Protein AF-A0A820BVD1-F1 (afdb_monomer)

Sequence (71 aa):
MVTVSFPLHWGNDSSYKIRNYVSFNSEMIHSNNSSEDEDYWYSNATCSTDSGDKYPCQEIYFKKNTDLPLR

Foldseek 3Di:
DDDPQDPPVVPPDPDDDDDDDDDDPADWDWDPDPDPFKTKIFGPDWDADPVRDIDGPDMWIATPPDPHTDD

Structure (mmCIF, N/CA/C/O backbone):
data_AF-A0A820BVD1-F1
#
_entry.id   AF-A0A820BVD1-F1
#
loop_
_atom_site.group_PDB
_atom_site.id
_atom_site.type_symbol
_atom_site.label_atom_id
_atom_site.label_alt_id
_atom_site.label_comp_id
_atom_site.label_asym_id
_atom_site.label_entity_id
_atom_site.label_seq_id
_atom_site.pdbx_PDB_ins_code
_atom_site.Cartn_x
_atom_site.Cartn_y
_atom_site.Cartn_z
_atom_site.occupancy
_atom_site.B_iso_or_equiv
_atom_site.auth_seq_id
_atom_site.auth_comp_id
_atom_site.auth_asym_id
_atom_site.auth_atom_id
_atom_site.pdbx_PDB_model_num
ATOM 1 N N . MET A 1 1 ? 33.984 -10.937 -25.497 1.00 40.66 1 MET A N 1
ATOM 2 C CA . MET A 1 1 ? 32.814 -10.082 -25.204 1.00 40.66 1 MET A CA 1
ATOM 3 C C . MET A 1 1 ? 31.606 -10.990 -25.080 1.00 40.66 1 MET A C 1
ATOM 5 O O . MET A 1 1 ? 31.362 -11.744 -26.010 1.00 40.66 1 MET A O 1
ATOM 9 N N . VAL A 1 2 ? 30.915 -10.990 -23.939 1.00 49.22 2 VAL A N 1
ATOM 10 C CA . VAL A 1 2 ? 29.679 -11.769 -23.763 1.00 49.22 2 VAL A CA 1
ATOM 11 C C . VAL A 1 2 ? 28.520 -10.887 -24.212 1.00 49.22 2 VAL A C 1
ATOM 13 O O . VAL A 1 2 ? 28.263 -9.853 -23.602 1.00 49.22 2 VAL A O 1
ATOM 16 N N . THR A 1 3 ? 27.858 -11.255 -25.304 1.00 56.28 3 THR A N 1
ATOM 17 C CA . THR A 1 3 ? 26.636 -10.586 -25.754 1.00 56.28 3 THR A CA 1
ATOM 18 C C . THR A 1 3 ? 25.467 -11.137 -24.947 1.00 56.28 3 THR A C 1
ATOM 20 O O . THR A 1 3 ? 25.053 -12.277 -25.155 1.00 56.28 3 THR A O 1
ATOM 23 N N . VAL A 1 4 ? 24.953 -10.347 -24.006 1.00 62.03 4 VAL A N 1
ATOM 24 C CA . VAL A 1 4 ? 23.700 -10.657 -23.308 1.00 62.03 4 VAL A CA 1
ATOM 25 C C . VAL A 1 4 ? 22.568 -10.447 -24.313 1.00 62.03 4 VAL A C 1
ATOM 27 O O . VAL A 1 4 ? 22.170 -9.318 -24.583 1.00 62.03 4 VAL A O 1
ATOM 30 N N . SER A 1 5 ? 22.116 -11.529 -24.944 1.00 67.94 5 SER A N 1
ATOM 31 C CA . SER A 1 5 ? 20.959 -11.521 -25.840 1.00 67.94 5 SER A CA 1
ATOM 32 C C . SER A 1 5 ? 19.716 -11.844 -25.017 1.00 67.94 5 SER A C 1
ATOM 34 O O . SER A 1 5 ? 19.645 -12.886 -24.366 1.00 67.94 5 SER A O 1
ATOM 36 N N . PHE A 1 6 ? 18.740 -10.937 -25.033 1.00 69.81 6 PHE A N 1
ATOM 37 C CA . PHE A 1 6 ? 17.440 -11.193 -24.425 1.00 69.81 6 PHE A CA 1
ATOM 38 C C . PHE A 1 6 ? 16.660 -12.229 -25.252 1.00 69.81 6 PHE A C 1
ATOM 40 O O . PHE A 1 6 ? 16.833 -12.292 -26.475 1.00 69.81 6 PHE A O 1
ATOM 47 N N . PRO A 1 7 ? 15.810 -13.058 -24.618 1.00 75.00 7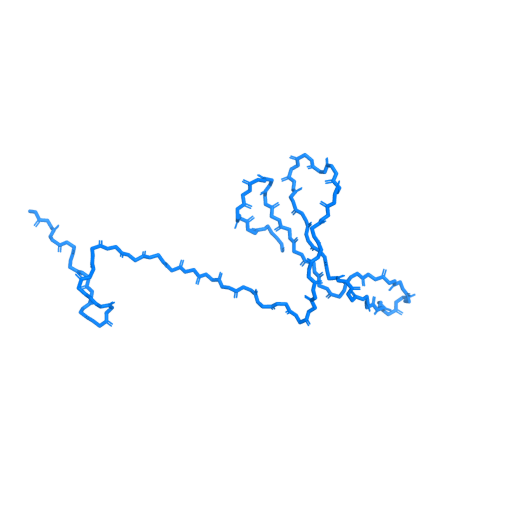 PRO A N 1
ATOM 48 C CA . PRO A 1 7 ? 14.969 -14.001 -25.341 1.00 75.00 7 PRO A CA 1
ATOM 49 C C . PRO A 1 7 ? 14.020 -13.281 -26.308 1.00 75.00 7 PRO A C 1
ATOM 51 O O . PRO A 1 7 ? 13.257 -12.411 -25.897 1.00 75.00 7 PRO A O 1
ATOM 54 N N . LEU A 1 8 ? 13.998 -13.714 -27.573 1.00 72.00 8 LEU A N 1
ATOM 55 C CA . LEU A 1 8 ? 13.190 -13.118 -28.652 1.00 72.00 8 LEU A CA 1
ATOM 56 C C . LEU A 1 8 ? 11.692 -12.971 -28.329 1.00 72.00 8 LEU A C 1
ATOM 58 O O . LEU A 1 8 ? 11.039 -12.078 -28.857 1.00 72.00 8 LEU A O 1
ATOM 62 N N . HIS A 1 9 ? 11.140 -13.826 -27.462 1.00 77.56 9 HIS A N 1
ATOM 63 C CA . HIS A 1 9 ? 9.721 -13.784 -27.092 1.00 77.56 9 HIS A CA 1
ATOM 64 C C . HIS A 1 9 ? 9.339 -12.594 -26.196 1.00 77.56 9 HIS A C 1
ATOM 66 O O . HIS A 1 9 ? 8.152 -12.360 -25.995 1.00 77.56 9 HIS A O 1
ATOM 72 N N . TRP A 1 10 ? 10.315 -11.848 -25.668 1.00 70.62 10 TRP A N 1
ATOM 73 C CA . TRP A 1 10 ? 10.072 -10.627 -24.891 1.00 70.62 10 TRP A CA 1
ATOM 74 C C . TRP A 1 10 ? 10.059 -9.374 -25.774 1.00 70.62 10 TRP A C 1
ATOM 76 O O . TRP A 1 10 ? 9.592 -8.333 -25.328 1.00 70.62 10 TRP A O 1
ATOM 86 N N . GLY A 1 11 ? 10.508 -9.485 -27.030 1.00 69.81 11 GLY A N 1
ATOM 87 C CA . GLY A 1 11 ? 10.699 -8.362 -27.943 1.00 69.81 11 GLY A CA 1
ATOM 88 C C . GLY A 1 11 ? 12.173 -8.110 -28.25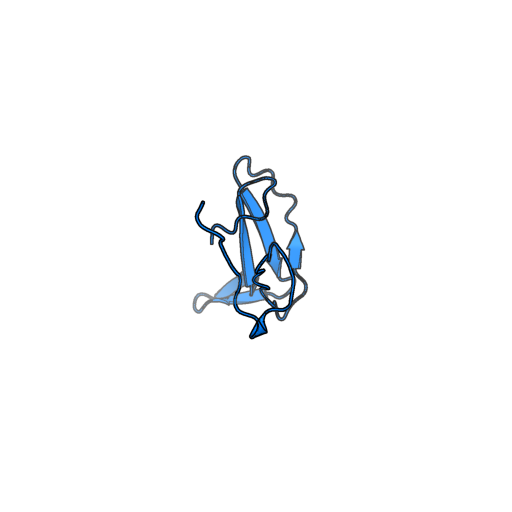8 1.00 69.81 11 GLY A C 1
ATOM 89 O O . GLY A 1 11 ? 13.063 -8.842 -27.822 1.00 69.81 11 GLY A O 1
ATOM 90 N N . ASN A 1 12 ? 12.429 -7.069 -29.051 1.00 73.44 12 ASN A N 1
ATOM 91 C CA . ASN A 1 12 ? 13.769 -6.707 -29.527 1.00 73.44 12 ASN A CA 1
ATOM 92 C C . ASN A 1 12 ? 14.415 -5.592 -28.678 1.00 73.44 12 ASN A C 1
ATOM 94 O O . ASN A 1 12 ? 15.244 -4.832 -29.179 1.00 73.44 12 ASN A O 1
ATOM 98 N N . ASP A 1 13 ? 13.996 -5.460 -27.417 1.00 74.50 13 ASP A N 1
ATOM 99 C CA . ASP A 1 13 ? 14.473 -4.419 -26.507 1.00 74.50 13 ASP A CA 1
ATOM 100 C C . ASP A 1 13 ? 15.793 -4.787 -25.818 1.00 74.50 13 ASP A C 1
ATOM 102 O O . ASP A 1 13 ? 16.158 -5.953 -25.648 1.00 74.50 13 ASP A O 1
ATOM 106 N N . SER A 1 14 ? 16.507 -3.750 -25.378 1.00 76.75 14 SER A N 1
ATOM 107 C CA . SER A 1 14 ? 17.774 -3.852 -24.646 1.00 76.75 14 SER A CA 1
ATOM 108 C C . SER A 1 14 ? 17.610 -3.832 -23.121 1.00 76.75 14 SER A C 1
ATOM 110 O O . SER A 1 14 ? 18.587 -4.037 -22.401 1.00 76.75 14 SER A O 1
ATOM 112 N N . SER A 1 15 ? 16.400 -3.577 -22.609 1.00 75.44 15 SER A N 1
ATOM 113 C CA . SER A 1 15 ? 16.092 -3.590 -21.174 1.00 75.44 15 SER A CA 1
ATOM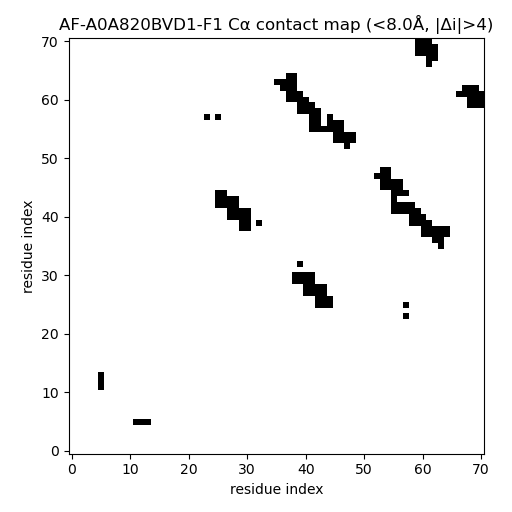 114 C C . SER A 1 15 ? 14.594 -3.781 -20.922 1.00 75.44 15 SER A C 1
ATOM 116 O O . SER A 1 15 ? 13.774 -3.293 -21.694 1.00 75.44 15 SER A O 1
ATOM 118 N N . TYR A 1 16 ? 14.239 -4.437 -19.814 1.00 72.62 16 TYR A N 1
ATOM 119 C CA . TYR A 1 16 ? 12.852 -4.612 -19.373 1.00 72.62 16 TYR A CA 1
ATOM 120 C C . TYR A 1 16 ? 12.710 -4.198 -17.907 1.00 72.62 16 TYR A C 1
ATOM 122 O O . TYR A 1 16 ? 13.585 -4.481 -17.088 1.00 72.62 16 TYR A O 1
ATOM 130 N N . LYS A 1 17 ? 11.585 -3.559 -17.557 1.00 74.88 17 LYS A N 1
ATOM 131 C CA . LYS A 1 17 ? 11.202 -3.281 -16.165 1.00 74.88 17 LYS A CA 1
ATOM 132 C C . LYS A 1 17 ? 9.940 -4.066 -15.829 1.00 74.88 17 LYS A C 1
ATOM 134 O O . LYS A 1 17 ? 8.846 -3.678 -16.229 1.00 74.88 17 LYS A O 1
ATOM 139 N N . ILE A 1 18 ? 10.097 -5.139 -15.064 1.00 73.25 18 ILE A N 1
ATOM 140 C CA . ILE A 1 18 ? 8.966 -5.889 -14.515 1.00 73.25 18 ILE A CA 1
ATOM 141 C C . ILE A 1 18 ? 8.409 -5.088 -13.337 1.00 73.25 18 ILE A C 1
ATOM 143 O O . ILE A 1 18 ? 9.161 -4.657 -12.461 1.00 73.25 18 ILE A O 1
ATOM 147 N N . ARG A 1 19 ? 7.098 -4.845 -13.337 1.00 69.12 19 ARG A N 1
ATOM 148 C CA . ARG A 1 19 ? 6.388 -4.180 -12.241 1.00 69.12 19 ARG A CA 1
ATOM 149 C C . ARG A 1 19 ? 5.326 -5.125 -11.705 1.00 69.12 19 ARG A C 1
ATOM 151 O O . ARG A 1 19 ? 4.648 -5.782 -12.489 1.00 69.12 19 ARG A O 1
ATOM 158 N N . ASN A 1 20 ? 5.177 -5.147 -10.388 1.00 69.81 20 ASN A N 1
ATOM 159 C CA . ASN A 1 20 ? 4.050 -5.791 -9.734 1.00 69.81 20 ASN A CA 1
ATOM 160 C C . ASN A 1 20 ? 3.009 -4.726 -9.408 1.00 69.81 20 ASN A C 1
ATOM 162 O O . ASN A 1 20 ? 3.356 -3.624 -8.984 1.00 69.81 20 ASN A O 1
ATOM 166 N N . TYR A 1 21 ? 1.744 -5.071 -9.614 1.00 76.62 21 TYR A N 1
ATOM 167 C CA . TYR A 1 21 ? 0.614 -4.221 -9.278 1.00 76.62 21 TYR A CA 1
ATOM 168 C C . TYR A 1 21 ? -0.189 -4.918 -8.190 1.00 76.62 21 TYR A C 1
ATOM 170 O O . TYR A 1 21 ? -0.555 -6.082 -8.342 1.00 76.62 21 TYR A O 1
ATOM 178 N N . VAL A 1 22 ? -0.450 -4.204 -7.098 1.00 80.88 22 VAL A N 1
ATOM 179 C CA . VAL A 1 22 ? -1.376 -4.651 -6.058 1.00 80.88 22 VAL A CA 1
ATOM 180 C C . VAL A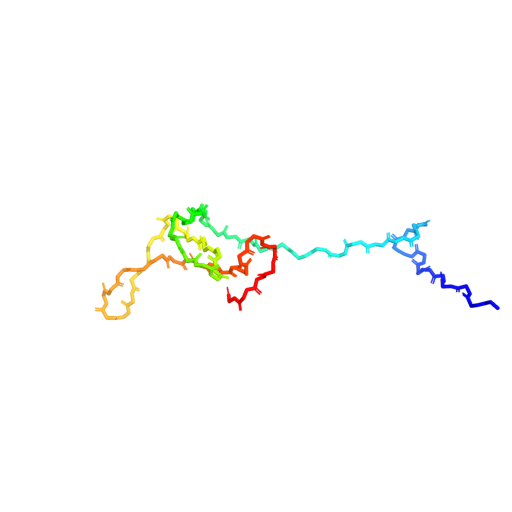 1 22 ? -2.720 -3.999 -6.346 1.00 80.88 22 VAL A C 1
ATOM 182 O O . VAL A 1 22 ? -2.800 -2.783 -6.515 1.00 80.88 22 VAL A O 1
ATOM 185 N N . SER A 1 23 ? -3.764 -4.814 -6.455 1.00 85.81 23 SER A N 1
ATOM 186 C CA . SER A 1 23 ? -5.132 -4.336 -6.625 1.00 85.81 23 SER A CA 1
ATOM 187 C C . SER A 1 23 ? -5.839 -4.373 -5.276 1.00 85.81 23 SER A C 1
ATOM 189 O O . SER A 1 23 ? -5.866 -5.409 -4.613 1.00 85.81 23 SER A O 1
ATOM 191 N N . PHE A 1 24 ? -6.392 -3.231 -4.877 1.00 87.81 24 PHE A N 1
ATOM 192 C CA . PHE A 1 24 ? -7.231 -3.101 -3.692 1.00 87.81 24 PHE A CA 1
ATOM 193 C C . PHE A 1 24 ? -8.695 -3.008 -4.125 1.00 87.81 24 PHE A C 1
ATOM 195 O O . PHE A 1 24 ? -9.003 -2.421 -5.162 1.00 87.81 24 PHE A O 1
ATOM 202 N N . ASN A 1 25 ? -9.593 -3.601 -3.338 1.00 89.88 25 ASN A N 1
ATOM 203 C CA . ASN A 1 25 ? -11.029 -3.616 -3.640 1.00 89.88 25 ASN A CA 1
ATOM 204 C C . ASN A 1 25 ? -11.714 -2.306 -3.237 1.00 89.88 25 ASN A C 1
ATOM 206 O O . ASN A 1 25 ? -12.837 -2.036 -3.658 1.00 89.88 25 ASN A O 1
ATOM 210 N N . SER A 1 26 ? -11.031 -1.516 -2.414 1.00 91.31 26 SER A N 1
ATOM 211 C CA . SER A 1 26 ? -11.512 -0.261 -1.860 1.00 91.31 26 SER A CA 1
ATOM 212 C C . SER A 1 26 ? -10.566 0.874 -2.225 1.00 91.31 26 SER A C 1
ATOM 214 O O . SER A 1 26 ? -9.379 0.664 -2.484 1.00 91.31 26 SER A O 1
ATOM 216 N N . GLU A 1 27 ? -11.095 2.094 -2.218 1.00 93.38 27 GLU A N 1
ATOM 217 C CA . GLU A 1 27 ? -10.281 3.293 -2.379 1.00 93.38 27 GLU A CA 1
ATOM 218 C C . GLU A 1 27 ? -9.284 3.403 -1.220 1.00 93.38 27 GLU A C 1
ATOM 220 O O . GLU A 1 27 ? -9.659 3.279 -0.048 1.00 93.38 27 GLU A O 1
ATOM 225 N N . MET A 1 28 ? -8.017 3.629 -1.567 1.00 93.38 28 MET A N 1
ATOM 226 C CA . MET A 1 28 ? -6.917 3.742 -0.615 1.00 93.38 28 MET A CA 1
ATOM 227 C C . MET A 1 28 ? -6.612 5.213 -0.341 1.00 93.38 28 MET A C 1
ATOM 229 O O . MET A 1 28 ? -6.325 5.982 -1.258 1.00 93.38 28 MET A O 1
ATOM 233 N N . ILE A 1 29 ? -6.634 5.594 0.931 1.00 94.81 29 ILE A N 1
ATOM 234 C CA . ILE A 1 29 ? -6.353 6.943 1.416 1.00 94.81 29 ILE A CA 1
ATOM 235 C C . ILE A 1 29 ? -4.919 6.970 1.940 1.00 94.81 29 ILE A C 1
ATOM 237 O O . ILE A 1 29 ? -4.554 6.167 2.799 1.00 94.81 29 ILE A O 1
ATOM 241 N N . HIS A 1 30 ? -4.107 7.903 1.438 1.00 93.38 30 HIS A N 1
ATOM 242 C CA . HIS A 1 30 ? -2.780 8.152 1.996 1.00 93.38 30 HIS A CA 1
ATOM 243 C C . HIS A 1 30 ? -2.916 8.811 3.367 1.00 93.38 30 HIS A C 1
ATOM 245 O O . HIS A 1 30 ? -3.617 9.813 3.528 1.00 93.38 30 HIS A O 1
ATOM 251 N N . SER A 1 31 ? -2.253 8.242 4.362 1.00 92.25 31 SER A N 1
ATOM 252 C CA . SER A 1 31 ? -2.271 8.773 5.710 1.00 92.25 31 SER A CA 1
ATOM 253 C C . SER A 1 31 ? -1.428 10.035 5.814 1.00 92.25 31 SER A C 1
ATOM 255 O O . SER A 1 31 ? -0.299 10.096 5.341 1.00 92.25 31 SER A O 1
ATOM 257 N N . ASN A 1 32 ? -1.958 11.032 6.519 1.00 88.06 32 ASN A N 1
ATOM 258 C CA . ASN A 1 32 ? -1.207 12.233 6.887 1.00 88.06 32 ASN A CA 1
ATOM 259 C C . ASN A 1 32 ? -0.360 12.022 8.154 1.00 88.06 32 ASN A C 1
ATOM 261 O O . ASN A 1 32 ? 0.157 12.989 8.713 1.00 88.06 32 ASN A O 1
ATOM 265 N N . ASN A 1 33 ? -0.276 10.787 8.660 1.00 79.69 33 ASN A N 1
ATOM 266 C CA . ASN A 1 33 ? 0.472 10.489 9.871 1.00 79.69 33 ASN A CA 1
ATOM 267 C C . ASN A 1 33 ? 1.965 10.792 9.664 1.00 79.69 33 ASN A C 1
ATOM 269 O O . ASN A 1 33 ? 2.563 10.414 8.657 1.00 79.69 33 ASN A O 1
ATOM 273 N N . SER A 1 34 ? 2.571 11.476 10.630 1.00 68.06 34 SER A N 1
ATOM 274 C CA . SER A 1 34 ? 3.932 12.007 10.551 1.00 68.06 34 SER A CA 1
ATOM 275 C C . SER A 1 34 ? 5.002 10.961 10.864 1.00 68.06 34 SER A C 1
ATOM 277 O O . SER A 1 34 ? 6.018 11.304 11.463 1.00 68.06 34 SER A O 1
ATOM 279 N N . SER A 1 35 ? 4.774 9.689 10.520 1.00 83.94 35 SER A N 1
ATOM 280 C CA . SER A 1 35 ? 5.800 8.662 10.709 1.00 83.94 35 SER A CA 1
ATOM 281 C C . SER A 1 35 ? 7.069 9.092 9.971 1.00 83.94 35 SER A C 1
ATOM 283 O O . SER A 1 35 ? 7.016 9.457 8.789 1.00 83.94 35 SER A O 1
ATOM 285 N N . GLU A 1 36 ? 8.189 9.104 10.697 1.00 85.44 36 GLU A N 1
ATOM 286 C CA . GLU A 1 36 ? 9.497 9.478 10.153 1.00 85.44 36 GLU A CA 1
ATOM 287 C C . GLU A 1 36 ? 10.028 8.393 9.206 1.00 85.44 36 GLU A C 1
ATOM 289 O O . GLU A 1 36 ? 10.733 8.698 8.245 1.00 85.44 36 GLU A O 1
ATOM 294 N N . ASP A 1 37 ? 9.613 7.142 9.426 1.00 90.81 37 ASP A N 1
ATOM 295 C CA . ASP A 1 37 ? 10.181 5.965 8.765 1.00 90.81 37 ASP A CA 1
ATOM 296 C C . ASP A 1 37 ? 9.279 5.363 7.679 1.00 90.81 37 ASP A C 1
ATOM 298 O O . ASP A 1 37 ? 9.767 4.682 6.768 1.00 90.81 37 ASP A O 1
ATOM 302 N N . GLU A 1 38 ? 7.969 5.617 7.739 1.00 92.88 38 GLU A N 1
ATOM 303 C CA . GLU A 1 38 ? 6.985 4.912 6.914 1.00 92.88 38 GLU A CA 1
ATOM 304 C C . GLU A 1 38 ? 5.958 5.861 6.285 1.00 92.88 38 GLU A C 1
ATOM 306 O O . GLU A 1 38 ? 5.490 6.817 6.906 1.00 92.88 38 GLU A O 1
ATOM 311 N N . ASP A 1 39 ? 5.587 5.559 5.044 1.00 92.44 39 ASP A N 1
ATOM 312 C CA . ASP A 1 39 ? 4.350 6.037 4.435 1.00 92.44 39 ASP A CA 1
ATOM 313 C C . ASP A 1 39 ? 3.302 4.925 4.516 1.00 92.44 39 ASP A C 1
ATOM 315 O O . ASP A 1 39 ? 3.617 3.736 4.435 1.00 92.44 39 ASP A O 1
ATOM 319 N N . TYR A 1 40 ? 2.044 5.304 4.705 1.00 93.19 40 TYR A N 1
ATOM 320 C CA . TYR A 1 40 ? 0.971 4.366 5.021 1.00 93.19 40 TYR A CA 1
ATOM 321 C C . TYR A 1 40 ? -0.299 4.737 4.264 1.00 93.19 40 TYR A C 1
ATOM 323 O O . TYR A 1 40 ? -0.706 5.900 4.241 1.00 93.19 40 TYR A O 1
ATOM 331 N N . TRP A 1 41 ? -0.937 3.733 3.666 1.00 93.06 41 TRP A N 1
ATOM 332 C CA . TRP A 1 41 ? -2.232 3.850 3.011 1.00 93.06 41 TRP A CA 1
ATOM 333 C C . TRP A 1 41 ? -3.208 2.864 3.627 1.00 93.06 41 TRP A C 1
ATOM 335 O O . TRP A 1 41 ? -2.854 1.724 3.927 1.00 93.06 41 TRP A O 1
ATOM 345 N N . TYR A 1 42 ? -4.459 3.288 3.740 1.00 94.38 42 TYR A N 1
ATOM 346 C CA . TYR A 1 42 ? -5.532 2.471 4.286 1.00 94.38 42 TYR A CA 1
ATOM 347 C C . TYR A 1 42 ? -6.797 2.589 3.460 1.00 94.38 42 TYR A C 1
ATOM 349 O O . TYR A 1 42 ? -7.064 3.618 2.842 1.00 94.38 42 TYR A O 1
ATOM 357 N N . SER A 1 43 ? -7.592 1.528 3.445 1.00 95.38 43 SER A N 1
ATOM 358 C CA . SER A 1 43 ? -8.867 1.534 2.747 1.00 95.38 43 SER A CA 1
ATOM 359 C C . SER A 1 43 ? -9.877 2.430 3.453 1.00 95.38 43 SER A C 1
ATOM 361 O O . SER A 1 43 ? -9.994 2.399 4.677 1.00 95.38 43 SER A O 1
ATOM 363 N N . ASN A 1 44 ? -10.707 3.129 2.683 1.00 94.62 44 ASN A N 1
ATOM 364 C CA . ASN A 1 44 ? -11.872 3.835 3.223 1.00 94.62 44 ASN A CA 1
ATOM 365 C C . ASN A 1 44 ? -12.928 2.884 3.840 1.00 94.62 44 ASN A C 1
ATOM 367 O O . ASN A 1 44 ? -13.729 3.294 4.680 1.00 94.62 44 ASN A O 1
ATOM 371 N N . ALA A 1 45 ? -12.922 1.610 3.440 1.00 95.75 45 ALA A N 1
ATOM 372 C CA . ALA A 1 45 ? -13.761 0.561 3.998 1.00 95.75 45 ALA A CA 1
ATOM 373 C C . ALA A 1 45 ? -13.224 0.093 5.357 1.00 95.75 45 ALA A C 1
ATOM 375 O O . ALA A 1 45 ? -12.016 -0.079 5.526 1.00 95.75 45 ALA A O 1
ATOM 376 N N . THR A 1 46 ? -14.131 -0.169 6.302 1.00 95.25 46 THR A N 1
ATOM 377 C CA . THR A 1 46 ? -13.790 -0.698 7.631 1.00 95.25 46 THR A CA 1
ATOM 378 C C . THR A 1 46 ? -14.369 -2.091 7.839 1.00 95.25 46 THR A C 1
ATOM 380 O O . THR A 1 46 ? -15.482 -2.390 7.405 1.00 95.25 46 THR A O 1
ATOM 383 N N . CYS A 1 47 ? -13.594 -2.938 8.503 1.00 93.19 47 CYS A N 1
ATOM 384 C CA . CYS A 1 47 ? -13.896 -4.320 8.824 1.00 93.19 47 CYS A CA 1
ATOM 385 C C . CYS A 1 47 ? -13.846 -4.494 10.346 1.00 93.19 47 CYS A C 1
ATOM 387 O O . CYS A 1 47 ? -13.068 -3.827 11.031 1.00 93.19 47 CYS A O 1
ATOM 389 N N . SER A 1 48 ? -14.696 -5.372 10.874 1.00 95.38 48 SER A N 1
ATOM 390 C CA . SER A 1 48 ? -14.718 -5.696 12.300 1.00 95.38 48 SER A CA 1
ATOM 391 C C . SER A 1 48 ? -13.902 -6.951 12.578 1.00 95.38 48 SER A C 1
ATOM 393 O O . SER A 1 48 ? -14.004 -7.927 11.837 1.00 95.38 48 SER A O 1
ATOM 395 N N . THR A 1 49 ? -13.117 -6.928 13.648 1.00 90.44 49 THR A N 1
ATOM 396 C CA . THR A 1 49 ? -12.476 -8.124 14.203 1.00 90.44 49 THR A CA 1
ATOM 397 C C . THR A 1 49 ? -13.491 -8.964 14.977 1.00 90.44 49 THR A C 1
ATOM 399 O O . THR A 1 49 ? -14.582 -8.496 15.313 1.00 90.44 49 THR A O 1
ATOM 402 N N . ASP A 1 50 ? -13.105 -10.186 15.347 1.00 91.81 50 ASP A N 1
ATOM 403 C CA . ASP A 1 50 ? -13.913 -11.045 16.224 1.00 91.81 50 ASP A CA 1
ATOM 404 C C . ASP A 1 50 ? -14.142 -10.423 17.618 1.00 91.81 50 ASP A C 1
ATOM 406 O O . ASP A 1 50 ? -15.123 -10.739 18.288 1.00 91.81 50 ASP A O 1
ATOM 410 N N . SER A 1 51 ? -13.265 -9.503 18.046 1.00 92.31 51 SER A N 1
ATOM 411 C CA . SER A 1 51 ? -13.426 -8.699 19.268 1.00 92.31 51 SER A CA 1
ATOM 412 C C . SER A 1 51 ? -14.409 -7.530 19.115 1.00 92.31 51 SER A C 1
ATOM 414 O O . SER A 1 51 ? -14.779 -6.914 20.112 1.00 92.31 51 SER A O 1
ATOM 416 N N . GLY A 1 52 ? -14.865 -7.234 17.893 1.00 91.00 52 GLY A N 1
ATOM 417 C CA . GLY A 1 52 ? -15.772 -6.127 17.577 1.00 91.00 52 GLY A CA 1
ATOM 418 C C . GLY A 1 52 ? -15.076 -4.797 17.268 1.00 91.00 52 GLY A C 1
ATOM 419 O O . GLY A 1 52 ? -15.752 -3.824 16.919 1.00 91.00 52 GLY A O 1
ATOM 420 N N . ASP A 1 53 ? -13.746 -4.748 17.347 1.00 95.00 53 ASP A N 1
ATOM 421 C CA . ASP A 1 53 ? -12.956 -3.567 17.005 1.00 95.00 53 ASP A CA 1
ATOM 422 C C . ASP A 1 53 ? -13.011 -3.306 15.496 1.00 95.00 53 ASP A C 1
ATOM 424 O O . ASP A 1 53 ? -13.054 -4.238 14.692 1.00 95.00 53 ASP A O 1
ATOM 428 N N . LYS A 1 54 ? -13.028 -2.032 15.092 1.00 94.81 54 LYS A N 1
ATOM 429 C CA . LYS A 1 54 ? -13.107 -1.635 13.679 1.00 94.81 54 LYS A CA 1
ATOM 430 C C . LYS A 1 54 ? -11.761 -1.133 13.178 1.00 94.81 54 LYS A C 1
ATOM 432 O O . LYS A 1 54 ? -11.231 -0.170 13.726 1.00 94.81 54 LYS A O 1
ATOM 437 N N . TYR A 1 55 ? -11.287 -1.716 12.084 1.00 93.19 55 TYR A N 1
ATOM 438 C CA . TYR A 1 55 ? -10.052 -1.331 11.399 1.00 93.19 55 TYR A CA 1
ATOM 439 C C . TYR A 1 55 ? -10.297 -1.155 9.903 1.00 93.19 55 TYR A C 1
ATOM 441 O O . TYR A 1 55 ? -11.302 -1.658 9.393 1.00 93.19 55 TYR A O 1
ATOM 449 N N . PRO A 1 56 ? -9.419 -0.455 9.169 1.00 94.12 56 PRO A N 1
ATOM 450 C CA . PRO A 1 56 ? -9.445 -0.500 7.716 1.00 94.12 56 PRO A CA 1
ATOM 451 C C . PRO A 1 56 ? -9.383 -1.951 7.224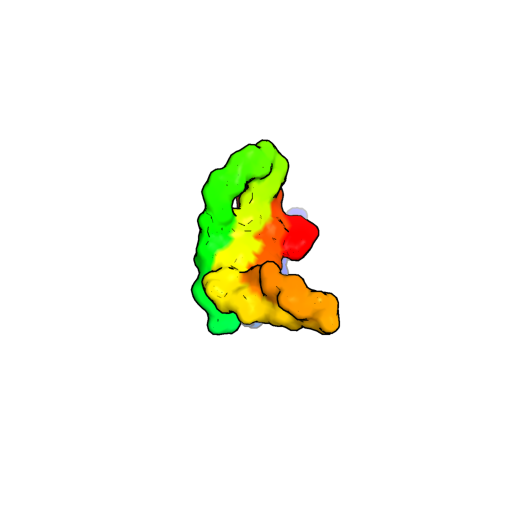 1.00 94.12 56 PRO A C 1
ATOM 453 O O . PRO A 1 56 ? -8.631 -2.767 7.746 1.00 94.12 56 PRO A O 1
ATOM 456 N N . CYS A 1 57 ? -10.192 -2.290 6.224 1.00 92.88 57 CYS A N 1
ATOM 457 C CA . CYS A 1 57 ? -10.196 -3.639 5.656 1.00 92.88 57 CYS A CA 1
ATOM 458 C C . CYS A 1 57 ? -8.885 -3.990 4.939 1.00 92.88 57 CYS A C 1
ATOM 460 O O . CYS A 1 57 ? -8.551 -5.167 4.815 1.00 92.88 57 CYS A O 1
ATOM 462 N N . GLN A 1 58 ? -8.185 -2.990 4.401 1.00 92.88 58 GLN A N 1
ATOM 463 C CA . GLN A 1 58 ? -6.908 -3.155 3.715 1.00 92.88 58 GLN A CA 1
ATOM 464 C C . GLN A 1 58 ? -5.960 -2.032 4.119 1.00 92.88 58 GLN A C 1
ATOM 466 O O . GLN A 1 58 ? -6.360 -0.873 4.227 1.00 92.88 58 GLN A O 1
ATOM 471 N N . GLU A 1 59 ? -4.696 -2.385 4.301 1.00 92.25 59 GLU A N 1
ATOM 472 C CA . GLU A 1 59 ? -3.630 -1.489 4.727 1.00 92.25 59 GLU A CA 1
ATOM 473 C C . GLU A 1 59 ? -2.351 -1.881 3.993 1.00 92.25 59 GLU A C 1
ATOM 475 O O . GLU A 1 59 ? -2.140 -3.060 3.703 1.00 92.25 59 GLU A O 1
ATOM 480 N N . ILE A 1 60 ? -1.517 -0.901 3.662 1.00 92.19 60 ILE A N 1
ATOM 481 C CA . ILE A 1 60 ? -0.202 -1.142 3.071 1.00 92.19 60 ILE A CA 1
ATOM 482 C C . ILE A 1 60 ? 0.786 -0.086 3.553 1.00 92.19 60 ILE A C 1
ATOM 484 O O . ILE A 1 60 ? 0.455 1.099 3.671 1.00 92.19 60 ILE A O 1
ATOM 488 N N . TYR A 1 61 ? 2.007 -0.536 3.817 1.00 92.75 61 TYR A N 1
ATOM 489 C CA . TYR A 1 61 ? 3.081 0.293 4.344 1.00 92.75 61 TYR A CA 1
ATOM 490 C C . TYR A 1 61 ? 4.241 0.321 3.364 1.00 92.75 61 TYR A C 1
ATOM 492 O O . TYR A 1 61 ? 4.643 -0.713 2.827 1.00 92.75 61 TYR A O 1
ATOM 500 N N . PHE A 1 62 ? 4.816 1.499 3.176 1.00 91.69 62 PHE A N 1
ATOM 501 C CA . PHE A 1 62 ? 5.997 1.707 2.355 1.00 91.69 62 PHE A CA 1
ATOM 502 C C . PHE A 1 62 ? 7.087 2.373 3.176 1.00 91.69 62 PHE A C 1
ATOM 504 O O . PHE A 1 62 ? 6.821 3.135 4.106 1.00 91.69 62 PHE A O 1
ATOM 511 N N . LYS A 1 63 ? 8.341 2.117 2.807 1.00 92.31 63 LYS A N 1
ATOM 512 C CA . LYS A 1 63 ? 9.457 2.884 3.354 1.00 92.31 63 LYS A CA 1
ATOM 513 C C . LYS A 1 63 ? 9.317 4.342 2.915 1.00 92.31 63 LYS A C 1
ATOM 515 O O . LYS A 1 63 ? 9.080 4.592 1.731 1.00 92.31 63 LYS A O 1
ATOM 520 N N . LYS A 1 64 ? 9.514 5.279 3.848 1.00 91.25 64 LYS A N 1
ATOM 521 C CA . LYS A 1 64 ? 9.298 6.717 3.639 1.00 91.25 64 LYS 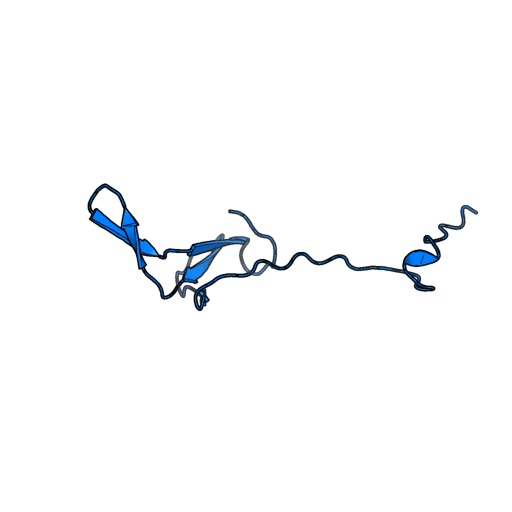A CA 1
ATOM 522 C C . LYS A 1 64 ? 9.860 7.232 2.315 1.00 91.25 64 LYS A C 1
ATOM 524 O O . LYS A 1 64 ? 11.048 7.061 2.039 1.00 91.25 64 LYS A O 1
ATOM 529 N N . ASN A 1 65 ? 9.025 7.925 1.545 1.00 88.06 65 ASN A N 1
ATOM 530 C CA . ASN A 1 65 ? 9.339 8.534 0.253 1.00 88.06 65 ASN A CA 1
ATOM 531 C C . ASN A 1 65 ? 9.884 7.538 -0.788 1.00 88.06 65 ASN A C 1
ATOM 533 O O . ASN A 1 65 ? 10.686 7.910 -1.649 1.00 88.06 65 ASN A O 1
ATOM 537 N N . THR A 1 66 ? 9.488 6.265 -0.712 1.00 87.88 66 THR A N 1
ATOM 538 C CA . THR A 1 66 ? 9.874 5.240 -1.688 1.00 87.88 66 THR A CA 1
ATOM 539 C C . THR A 1 66 ? 8.689 4.364 -2.077 1.00 87.88 66 THR A C 1
ATOM 541 O O . THR A 1 66 ? 7.755 4.188 -1.306 1.00 87.88 66 THR A O 1
ATOM 544 N N . ASP A 1 67 ? 8.791 3.715 -3.235 1.00 84.25 67 ASP A N 1
ATOM 545 C CA . ASP A 1 67 ? 7.823 2.705 -3.682 1.00 84.25 67 ASP A CA 1
ATOM 546 C C . ASP A 1 67 ? 8.138 1.299 -3.123 1.00 84.25 67 ASP A C 1
ATOM 548 O O . ASP A 1 67 ? 7.698 0.293 -3.682 1.00 84.25 67 ASP A O 1
ATOM 552 N N . LEU A 1 68 ? 8.958 1.195 -2.066 1.00 86.69 68 LEU A N 1
ATOM 553 C CA . LEU A 1 68 ? 9.338 -0.090 -1.473 1.00 86.69 68 LEU A CA 1
ATOM 554 C C . LEU A 1 68 ? 8.299 -0.521 -0.428 1.00 86.69 68 LEU A C 1
ATOM 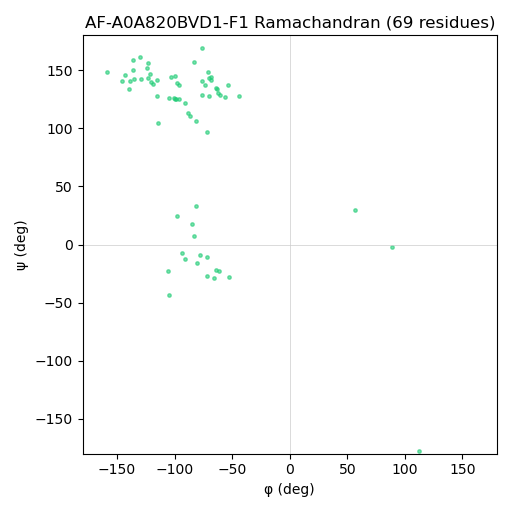556 O O . LEU A 1 68 ? 8.247 0.103 0.636 1.00 86.69 68 LEU A O 1
ATOM 560 N N . PRO A 1 69 ? 7.506 -1.579 -0.686 1.00 87.50 69 PRO A N 1
ATOM 561 C CA . PRO A 1 69 ? 6.557 -2.088 0.293 1.00 87.50 69 PRO A CA 1
ATOM 562 C C . PRO A 1 69 ? 7.302 -2.729 1.468 1.00 87.50 69 PRO A C 1
ATOM 564 O O . PRO A 1 69 ? 8.322 -3.398 1.284 1.00 87.50 69 PRO A O 1
ATOM 567 N N . LEU A 1 70 ? 6.783 -2.526 2.674 1.00 86.56 70 LEU A N 1
ATOM 568 C CA . LEU A 1 70 ? 7.315 -3.093 3.912 1.00 86.56 70 LEU A CA 1
ATOM 569 C C 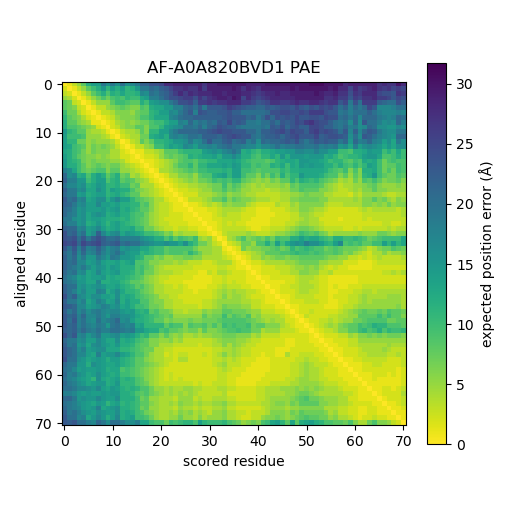. LEU A 1 70 ? 6.453 -4.244 4.429 1.00 86.56 70 LEU A C 1
ATOM 571 O O . LEU A 1 70 ? 6.999 -5.246 4.892 1.00 86.56 70 LEU A O 1
ATOM 575 N N . ARG A 1 71 ? 5.128 -4.073 4.391 1.00 79.50 71 ARG A N 1
ATOM 576 C CA . ARG A 1 71 ? 4.128 -4.982 4.963 1.00 79.50 71 ARG A CA 1
ATOM 577 C C . ARG A 1 71 ? 2.861 -4.924 4.124 1.00 79.50 71 ARG A C 1
ATOM 579 O O . ARG A 1 71 ? 2.468 -3.782 3.778 1.00 79.50 71 ARG A O 1
#

Radius of gyration: 19.29 Å; Cα contacts (8 Å, |Δi|>4): 88; chains: 1; bounding box: 49×26×49 Å

Mean predicted aligned error: 9.36 Å

Nearest PDB structures (foldseek):
  4s3l-assembly2_B  TM=2.361E-01  e=3.644E+00  Streptococcus pneumoniae Taiwan19F-14

Secondary structure (DSSP, 8-state):
----P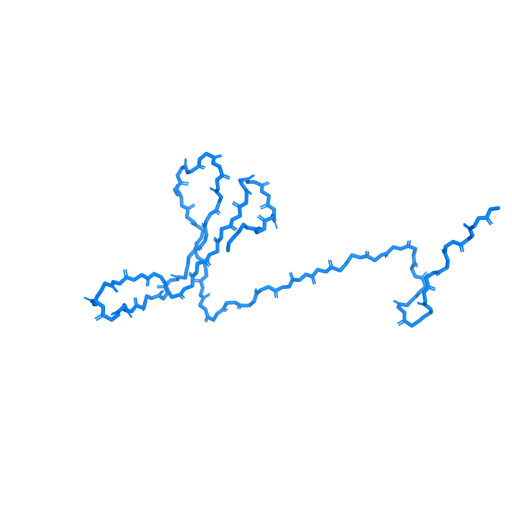PPGGG-S-S-------PPPSSPEEEP----SSEEEEEESSEEE-TTS-EEES-EEEEETTSS-B--

Solvent-accessible surface area (backbone atoms only — not comparable to full-atom values): 4813 Å² total; per-residue (Å²): 134,87,80,87,74,69,64,70,92,81,46,94,65,95,75,86,83,93,79,87,83,88,86,70,98,50,64,69,44,76,56,87,65,83,55,86,64,41,39,45,34,33,24,78,48,70,37,68,48,98,87,66,52,78,42,58,67,44,73,44,33,22,39,50,98,49,94,48,75,74,92

pLDDT: mean 83.99, std 11.81, range [40.66, 95.75]